Protein AF-A0A0M3J447-F1 (afdb_monomer)

Secondary structure (DSSP, 8-state):
--GGG-SSTTHHHHHHHHHHHHHHHHHHHHHHH-SEEEHHHHHHHTT-S-HHHHHHHHHHHTPEEETTEEE----S----GGGGG--HHHHHHHHHHHHHHHHH--

Structure (mmCIF, N/CA/C/O backbone):
data_AF-A0A0M3J447-F1
#
_entry.id   AF-A0A0M3J447-F1
#
loop_
_atom_site.group_PDB
_atom_site.id
_atom_site.type_symbol
_atom_site.label_atom_id
_atom_site.label_alt_id
_atom_site.label_comp_id
_atom_site.label_asym_id
_atom_site.label_entity_id
_atom_site.label_seq_id
_atom_site.pdbx_PDB_ins_code
_atom_site.Cartn_x
_atom_site.Cartn_y
_atom_site.Cartn_z
_atom_site.occupancy
_atom_site.B_iso_or_equiv
_atom_site.auth_seq_id
_atom_site.auth_comp_id
_atom_site.auth_asym_id
_atom_site.auth_atom_id
_atom_site.pdbx_PDB_model_num
ATOM 1 N N . LEU A 1 1 ? -8.992 12.610 8.765 1.00 48.78 1 LEU A N 1
ATOM 2 C CA . LEU A 1 1 ? -10.303 12.930 8.160 1.00 48.78 1 LEU A CA 1
ATOM 3 C C . LEU A 1 1 ? -11.326 12.015 8.811 1.00 48.78 1 LEU A C 1
ATOM 5 O O . LEU A 1 1 ? -11.479 10.877 8.397 1.00 48.78 1 LEU A O 1
ATOM 9 N N . THR A 1 2 ? -11.911 12.454 9.915 1.00 53.09 2 THR A N 1
ATOM 10 C CA . THR A 1 2 ? -12.957 11.709 10.623 1.00 53.09 2 THR A CA 1
ATOM 11 C C . THR A 1 2 ? -14.288 12.381 10.314 1.00 53.09 2 THR A C 1
ATOM 13 O O . THR A 1 2 ? -14.322 13.580 10.044 1.00 53.09 2 THR A O 1
ATOM 16 N N . GLU A 1 3 ? -15.389 11.632 10.322 1.00 55.66 3 GLU A N 1
ATOM 17 C CA . GLU A 1 3 ? -16.722 12.154 9.969 1.00 55.66 3 GLU A CA 1
ATOM 18 C C . GLU A 1 3 ? -17.140 13.381 10.812 1.00 55.66 3 GLU A C 1
ATOM 20 O O . GLU A 1 3 ? -17.979 14.165 10.383 1.00 55.66 3 GLU A O 1
ATOM 25 N N . GLY A 1 4 ? -16.488 13.611 11.959 1.00 60.28 4 GLY A N 1
ATOM 26 C CA . GLY A 1 4 ? -16.684 14.783 12.816 1.00 60.28 4 GLY A CA 1
ATOM 27 C C . GLY A 1 4 ? -16.067 16.101 12.323 1.00 60.28 4 GLY A C 1
ATOM 28 O O . GLY A 1 4 ? -16.380 17.140 12.891 1.00 60.28 4 GLY A O 1
ATOM 29 N N . THR A 1 5 ? -15.215 16.108 11.289 1.00 64.69 5 THR A N 1
ATOM 30 C CA . THR A 1 5 ? -14.633 17.354 10.735 1.00 64.69 5 THR A CA 1
ATOM 31 C C . THR A 1 5 ? -15.393 17.887 9.521 1.00 64.69 5 THR A C 1
ATOM 33 O O . THR A 1 5 ? -14.926 18.812 8.859 1.00 64.69 5 THR A O 1
ATOM 36 N N . ILE A 1 6 ? -16.521 17.268 9.168 1.00 68.88 6 ILE A N 1
ATOM 37 C CA . ILE A 1 6 ? -17.260 17.582 7.949 1.00 68.88 6 ILE A CA 1
ATOM 38 C C . ILE A 1 6 ? -18.320 18.651 8.273 1.00 68.88 6 ILE A C 1
ATOM 40 O O . ILE A 1 6 ? -19.211 18.384 9.077 1.00 68.88 6 ILE A O 1
ATOM 44 N N . PRO A 1 7 ? -18.285 19.840 7.636 1.00 73.25 7 PRO A N 1
ATOM 45 C CA . PRO A 1 7 ? -19.214 20.934 7.942 1.00 73.25 7 PRO A CA 1
ATOM 46 C C . PRO A 1 7 ? -20.682 20.647 7.597 1.00 73.25 7 PRO A C 1
ATOM 48 O O . PRO A 1 7 ? -21.572 21.347 8.067 1.00 73.25 7 PRO A O 1
ATOM 51 N N . SER A 1 8 ? -20.949 19.661 6.734 1.00 76.31 8 SER A N 1
ATOM 52 C CA . SER A 1 8 ? -22.297 19.338 6.269 1.00 76.31 8 SER A CA 1
ATOM 53 C C . SER A 1 8 ? -22.477 17.829 6.060 1.00 76.31 8 SER A C 1
ATOM 55 O O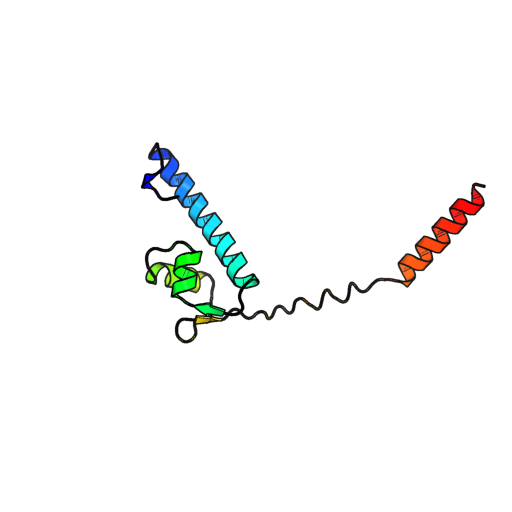 . SER A 1 8 ? -21.629 17.193 5.425 1.00 76.31 8 SER A O 1
ATOM 57 N N . PRO A 1 9 ? -23.595 17.245 6.532 1.00 78.88 9 PRO A N 1
ATOM 58 C CA . PRO A 1 9 ? -23.849 15.804 6.474 1.00 78.88 9 PRO A CA 1
ATOM 59 C C . PRO A 1 9 ? -23.982 15.275 5.040 1.00 78.88 9 PRO A C 1
ATOM 61 O O . PRO A 1 9 ? -23.748 14.094 4.796 1.00 78.88 9 PRO A O 1
ATOM 64 N N . TYR A 1 10 ? -24.284 16.141 4.067 1.00 82.62 10 TYR A N 1
ATOM 65 C CA . TYR A 1 10 ? -24.364 15.761 2.654 1.00 82.62 10 TYR A CA 1
ATOM 66 C C . TYR A 1 10 ? -23.016 15.297 2.086 1.00 82.62 10 TYR A C 1
ATOM 68 O O . TYR A 1 10 ? -22.977 14.453 1.192 1.00 82.62 10 TYR A O 1
ATOM 76 N N . TYR A 1 11 ? -21.900 15.784 2.634 1.00 83.44 11 TYR A N 1
ATOM 77 C CA . TYR A 1 11 ? -20.570 15.350 2.205 1.00 83.44 11 TYR A CA 1
ATOM 78 C C . TYR A 1 11 ? -20.164 13.992 2.783 1.00 83.44 11 TYR A C 1
ATOM 80 O O . TYR A 1 11 ? -19.237 13.375 2.262 1.00 83.44 11 TYR A O 1
ATOM 88 N N . ALA A 1 12 ? -20.858 13.482 3.808 1.00 82.94 12 ALA A N 1
ATOM 89 C CA . ALA A 1 12 ? -20.503 12.216 4.447 1.00 82.94 12 ALA A CA 1
ATOM 90 C C . ALA A 1 12 ? -20.512 11.042 3.453 1.00 82.94 12 ALA A C 1
ATOM 92 O O . ALA A 1 12 ? -19.619 10.200 3.486 1.00 82.94 12 ALA A O 1
ATOM 93 N N . VAL A 1 13 ? -21.463 11.018 2.511 1.00 85.00 13 VAL A N 1
ATOM 94 C CA . VAL A 1 13 ? -21.542 9.976 1.471 1.00 85.00 13 VAL A CA 1
ATOM 95 C C . VAL A 1 13 ? -20.298 9.992 0.580 1.00 85.00 13 VAL A C 1
ATOM 97 O O . VAL A 1 13 ? -19.680 8.952 0.355 1.00 85.00 13 VAL A O 1
ATOM 100 N N . PHE A 1 14 ? -19.883 11.174 0.123 1.00 86.19 14 PHE A N 1
ATOM 101 C CA . PHE A 1 14 ? -18.702 11.328 -0.726 1.00 86.19 14 PHE A CA 1
ATOM 102 C C . PHE A 1 14 ? -17.410 11.003 0.021 1.00 86.19 14 PHE A C 1
ATOM 104 O O . PHE A 1 14 ? -16.543 10.325 -0.526 1.00 86.19 14 PHE A O 1
ATOM 111 N N . ILE A 1 15 ? -17.293 11.429 1.282 1.00 87.56 15 ILE A N 1
ATOM 112 C CA . ILE A 1 15 ? -16.122 11.125 2.109 1.00 87.56 15 ILE A CA 1
ATOM 113 C C . ILE A 1 15 ? -16.013 9.623 2.377 1.00 87.56 15 ILE A C 1
ATOM 115 O O . ILE A 1 15 ? -14.905 9.098 2.338 1.00 87.56 15 ILE A O 1
ATOM 119 N N . ARG A 1 16 ? -17.129 8.910 2.575 1.00 84.44 16 ARG A N 1
ATOM 120 C CA . ARG A 1 16 ? -17.121 7.445 2.718 1.00 84.44 16 ARG A CA 1
ATOM 121 C C . ARG A 1 16 ? -16.597 6.750 1.458 1.00 84.44 16 ARG A C 1
ATOM 123 O O . ARG A 1 16 ? -15.695 5.926 1.561 1.00 84.44 16 ARG A O 1
ATOM 130 N N . ILE A 1 17 ? -17.082 7.141 0.277 1.00 89.25 17 ILE A N 1
ATOM 131 C CA . ILE A 1 17 ? -16.613 6.588 -1.010 1.00 89.25 17 ILE A CA 1
ATOM 132 C C . ILE A 1 17 ? -15.124 6.898 -1.238 1.00 89.25 17 ILE A C 1
ATOM 134 O O . ILE A 1 17 ? -14.347 6.031 -1.649 1.00 89.25 17 ILE A O 1
ATOM 138 N N . LEU A 1 18 ? -14.710 8.133 -0.943 1.00 89.38 18 LEU A N 1
ATOM 139 C CA . LEU A 1 18 ? -13.316 8.551 -1.054 1.00 89.38 18 LEU A CA 1
ATOM 140 C C . LEU A 1 18 ? -12.423 7.750 -0.103 1.00 89.38 18 LEU A C 1
ATOM 142 O O . LEU A 1 18 ? -11.370 7.271 -0.513 1.00 89.38 18 LEU A O 1
ATOM 146 N N . MET A 1 19 ? -12.852 7.568 1.146 1.00 88.19 19 MET A N 1
ATOM 147 C CA . MET A 1 19 ? -12.128 6.784 2.144 1.00 88.19 19 MET A CA 1
ATOM 148 C C . MET A 1 19 ? -11.947 5.334 1.723 1.00 88.19 19 MET A C 1
ATOM 150 O O . MET A 1 19 ? -10.854 4.796 1.882 1.00 88.19 19 MET A O 1
ATOM 154 N N . ASP A 1 20 ? -12.977 4.713 1.154 1.00 87.06 20 ASP A N 1
ATOM 155 C CA . ASP A 1 20 ? -12.870 3.344 0.653 1.00 87.06 20 ASP A CA 1
ATOM 156 C C . ASP A 1 20 ? -11.856 3.243 -0.491 1.00 87.06 20 ASP A C 1
ATOM 158 O O . ASP A 1 20 ? -11.034 2.326 -0.506 1.00 87.06 20 ASP A O 1
ATOM 162 N N . THR A 1 21 ? -11.837 4.230 -1.390 1.00 90.31 21 THR A N 1
ATOM 163 C CA . THR A 1 21 ? -10.871 4.291 -2.498 1.00 90.31 21 THR A CA 1
ATOM 164 C C . THR A 1 21 ? -9.443 4.505 -1.991 1.00 90.31 21 THR A C 1
ATOM 166 O O . THR A 1 21 ? -8.536 3.760 -2.355 1.00 90.31 21 THR A O 1
ATOM 169 N N . VAL A 1 22 ? -9.234 5.474 -1.095 1.00 90.50 22 VAL A N 1
ATOM 170 C CA . VAL A 1 22 ? -7.919 5.759 -0.494 1.00 90.50 22 VAL A CA 1
ATOM 171 C C . VAL A 1 22 ? -7.402 4.547 0.275 1.00 90.50 22 VAL A C 1
ATOM 173 O O . VAL A 1 22 ? -6.236 4.182 0.144 1.00 90.50 22 VAL A O 1
ATOM 176 N N . ARG A 1 23 ? -8.267 3.869 1.032 1.00 89.81 23 ARG A N 1
ATOM 177 C CA . ARG A 1 23 ? -7.901 2.652 1.759 1.00 89.81 23 ARG A CA 1
ATOM 178 C C . ARG A 1 23 ? -7.496 1.524 0.809 1.00 89.81 23 ARG A C 1
ATOM 180 O O . ARG A 1 23 ? -6.560 0.782 1.100 1.00 89.81 23 ARG A O 1
ATOM 187 N N . ASN A 1 24 ? -8.164 1.421 -0.339 1.00 89.31 24 ASN A N 1
ATOM 188 C CA . ASN A 1 24 ? -7.811 0.475 -1.388 1.00 89.31 24 ASN A CA 1
ATOM 189 C C . ASN A 1 24 ? -6.410 0.768 -1.964 1.00 89.31 24 ASN A C 1
ATOM 191 O O . ASN A 1 24 ? -5.597 -0.147 -2.089 1.00 89.31 24 ASN A O 1
ATOM 195 N N . GLU A 1 25 ? -6.090 2.030 -2.240 1.00 90.19 25 GLU A N 1
ATOM 196 C CA . GLU A 1 25 ? -4.764 2.429 -2.735 1.00 90.19 25 GLU A CA 1
ATOM 197 C C . GLU A 1 25 ? -3.653 2.205 -1.699 1.00 90.19 25 GLU A C 1
ATOM 199 O O . GLU A 1 25 ? -2.605 1.641 -2.021 1.00 90.19 25 GLU A O 1
ATOM 204 N N . ILE A 1 26 ? -3.894 2.555 -0.430 1.00 89.81 26 ILE A N 1
ATOM 205 C CA . ILE A 1 26 ? -2.946 2.294 0.665 1.00 89.81 26 ILE A CA 1
ATOM 206 C C . ILE A 1 26 ? -2.664 0.794 0.775 1.00 89.81 26 ILE A C 1
ATOM 208 O O . ILE A 1 26 ? -1.508 0.394 0.891 1.00 89.81 26 ILE A O 1
ATOM 212 N N . ALA A 1 27 ? -3.692 -0.050 0.683 1.00 87.75 27 ALA A N 1
ATOM 213 C CA . ALA A 1 27 ? -3.519 -1.495 0.733 1.00 87.75 27 ALA A CA 1
ATOM 214 C C . ALA A 1 27 ? -2.679 -2.034 -0.442 1.00 87.75 27 ALA A C 1
ATOM 216 O O . ALA A 1 27 ? -1.801 -2.863 -0.219 1.00 87.75 27 ALA A O 1
ATOM 217 N N . VAL A 1 28 ? -2.870 -1.526 -1.670 1.00 88.06 28 VAL A N 1
ATOM 218 C CA . VAL A 1 28 ? -2.010 -1.881 -2.824 1.00 88.06 28 VAL A CA 1
ATOM 219 C C . VAL A 1 28 ? -0.563 -1.441 -2.587 1.00 88.06 28 VAL A C 1
ATOM 221 O O . VAL A 1 28 ? 0.374 -2.153 -2.944 1.00 88.06 28 VAL A O 1
ATOM 224 N N . CYS A 1 29 ? -0.361 -0.273 -1.977 1.00 87.69 29 CYS A N 1
ATOM 225 C CA . CYS A 1 29 ? 0.971 0.203 -1.623 1.00 87.69 29 CYS A CA 1
ATOM 226 C C . CYS A 1 29 ? 1.634 -0.708 -0.579 1.00 87.69 29 CYS A C 1
ATOM 228 O O . CYS A 1 29 ? 2.798 -1.071 -0.738 1.00 87.69 29 CYS A O 1
ATOM 230 N N . ILE A 1 30 ? 0.886 -1.141 0.442 1.00 87.75 30 ILE A N 1
ATOM 231 C CA . ILE A 1 30 ? 1.382 -2.032 1.498 1.00 87.75 30 ILE A CA 1
ATOM 232 C C . ILE A 1 30 ? 1.861 -3.367 0.921 1.00 87.75 30 ILE A C 1
ATOM 234 O O . ILE A 1 30 ? 2.965 -3.801 1.246 1.00 87.75 30 ILE A O 1
ATOM 238 N N . GLU A 1 31 ? 1.076 -3.968 0.024 1.00 84.81 31 GLU A N 1
ATOM 239 C CA . GLU A 1 31 ? 1.425 -5.222 -0.661 1.00 84.81 31 GLU A CA 1
ATOM 240 C C . GLU A 1 31 ? 2.747 -5.124 -1.438 1.00 84.81 31 GLU A C 1
ATOM 242 O O . GLU A 1 31 ? 3.476 -6.105 -1.553 1.00 84.81 31 GLU A O 1
ATOM 247 N N . ARG A 1 32 ? 3.064 -3.942 -1.985 1.00 83.81 32 ARG A N 1
ATOM 248 C CA . ARG A 1 32 ? 4.285 -3.711 -2.775 1.00 83.81 32 ARG A CA 1
ATOM 249 C C . ARG A 1 32 ? 5.482 -3.295 -1.928 1.00 83.81 32 ARG A C 1
ATOM 251 O O . ARG A 1 32 ? 6.614 -3.618 -2.278 1.00 83.81 32 ARG A O 1
ATOM 258 N N . ALA A 1 33 ? 5.250 -2.526 -0.868 1.00 84.44 33 ALA A N 1
ATOM 259 C CA . ALA A 1 33 ? 6.311 -1.914 -0.076 1.00 84.44 33 ALA A CA 1
ATOM 260 C C . ALA A 1 33 ? 6.849 -2.845 1.018 1.00 84.44 33 ALA A C 1
ATOM 262 O O . ALA A 1 33 ? 8.031 -2.771 1.361 1.00 84.44 33 ALA A O 1
ATOM 263 N N . PHE A 1 34 ? 6.007 -3.720 1.573 1.00 83.69 34 PHE A N 1
ATOM 264 C CA . PHE A 1 34 ? 6.367 -4.538 2.725 1.00 83.69 34 PHE A CA 1
ATOM 265 C C . PHE A 1 34 ? 6.424 -6.024 2.380 1.00 83.69 34 PHE A C 1
ATOM 267 O O . PHE A 1 34 ? 5.551 -6.547 1.709 1.00 83.69 34 PHE A O 1
ATOM 274 N N . LYS A 1 35 ? 7.426 -6.730 2.921 1.00 82.12 35 LYS A N 1
ATOM 275 C CA . LYS A 1 35 ? 7.488 -8.209 2.913 1.00 82.12 35 LYS A CA 1
ATOM 276 C C . LYS A 1 35 ? 6.571 -8.824 3.963 1.00 82.12 35 LYS A C 1
ATOM 278 O O . LYS A 1 35 ? 6.035 -9.914 3.802 1.00 82.12 35 LYS A O 1
ATOM 283 N N . ARG A 1 36 ? 6.461 -8.136 5.097 1.00 84.44 36 ARG A N 1
ATOM 284 C CA . ARG A 1 36 ? 5.706 -8.576 6.263 1.00 84.44 36 ARG A CA 1
ATOM 285 C C . ARG A 1 36 ? 5.160 -7.369 7.004 1.00 84.44 36 ARG A C 1
ATOM 287 O O . ARG A 1 36 ? 5.889 -6.392 7.168 1.00 84.44 36 ARG A O 1
ATOM 294 N N . VAL A 1 37 ? 3.918 -7.447 7.464 1.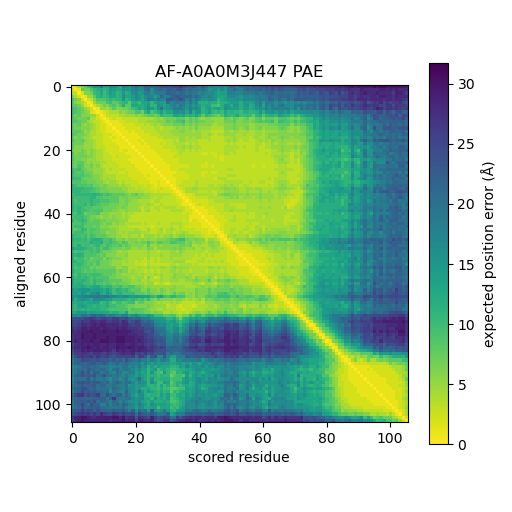00 87.38 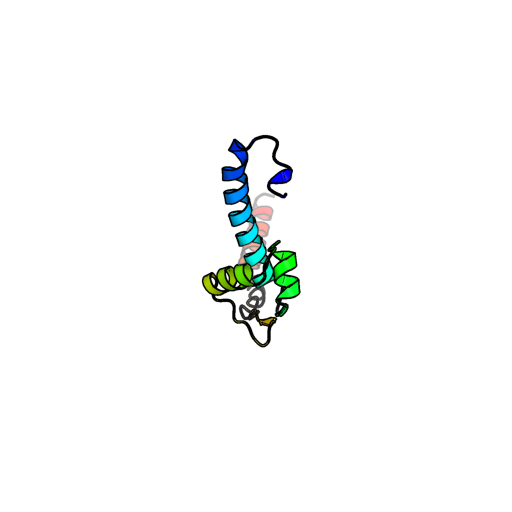37 VAL A N 1
ATOM 295 C CA . VAL A 1 37 ? 3.274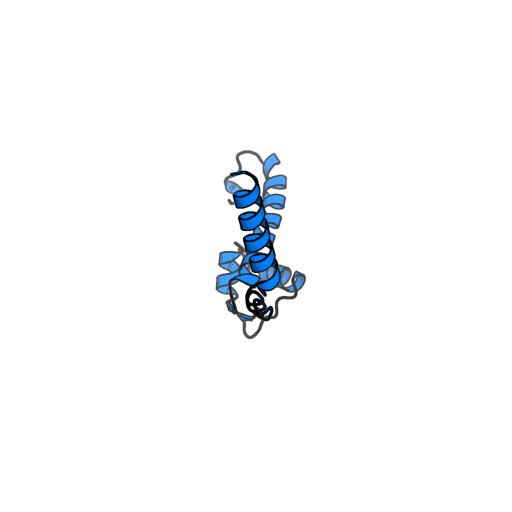 -6.389 8.258 1.00 87.38 37 VAL A CA 1
ATOM 296 C C . VAL A 1 37 ? 2.492 -7.030 9.395 1.00 87.38 37 VAL A C 1
ATOM 298 O O . VAL A 1 37 ? 1.753 -7.983 9.173 1.00 87.38 37 VAL A O 1
ATOM 301 N N . SER A 1 38 ? 2.658 -6.534 10.622 1.00 88.00 38 SER A N 1
ATOM 302 C CA . SER A 1 38 ? 1.888 -7.030 11.766 1.00 88.00 38 SER A CA 1
ATOM 303 C C . SER A 1 38 ? 0.430 -6.559 11.697 1.00 88.00 38 SER A C 1
ATOM 305 O O . SER A 1 38 ? 0.140 -5.507 11.125 1.00 88.00 38 SER A O 1
ATOM 307 N N . LEU A 1 39 ? -0.502 -7.295 12.311 1.00 85.62 39 LEU A N 1
ATOM 308 C CA . LEU A 1 39 ? -1.913 -6.889 12.379 1.00 85.62 39 LEU A CA 1
ATOM 309 C C . LEU A 1 39 ? -2.079 -5.478 12.973 1.00 85.62 39 LEU A C 1
ATOM 311 O O . LEU A 1 39 ? -2.860 -4.670 12.465 1.00 85.62 39 LEU A O 1
ATOM 315 N N . LYS A 1 40 ? -1.303 -5.160 14.016 1.00 85.94 40 LYS A N 1
ATOM 316 C CA . LYS A 1 40 ? -1.347 -3.862 14.698 1.00 85.94 40 LYS A CA 1
ATOM 317 C C . LYS A 1 40 ? -0.895 -2.729 13.777 1.00 85.94 40 LYS A C 1
ATOM 319 O O . LYS A 1 40 ? -1.578 -1.710 13.686 1.00 85.94 40 LYS A O 1
ATOM 324 N N . ASP A 1 41 ? 0.205 -2.929 13.053 1.00 86.06 41 ASP A N 1
ATOM 325 C CA . ASP A 1 41 ? 0.725 -1.927 12.119 1.00 86.06 41 ASP A CA 1
ATOM 326 C C . ASP A 1 41 ? -0.217 -1.745 10.926 1.00 86.06 41 ASP A C 1
ATOM 328 O O . ASP A 1 41 ? -0.519 -0.618 10.546 1.00 86.06 41 ASP A O 1
ATOM 332 N N . ALA A 1 42 ? -0.764 -2.839 10.384 1.00 86.06 42 ALA A N 1
ATOM 333 C CA . ALA A 1 42 ? -1.751 -2.785 9.307 1.00 86.06 42 ALA A CA 1
ATOM 334 C C . ALA A 1 42 ? -3.022 -2.026 9.724 1.00 86.06 42 ALA A C 1
ATOM 336 O O . ALA A 1 42 ? -3.563 -1.252 8.935 1.00 86.06 42 ALA A O 1
ATOM 337 N N . THR A 1 43 ? -3.470 -2.198 10.972 1.00 86.06 43 THR A N 1
ATOM 338 C CA . THR A 1 43 ? -4.637 -1.490 11.524 1.00 86.06 43 THR A CA 1
ATOM 339 C C . THR A 1 43 ? -4.399 0.019 11.562 1.00 86.06 43 THR A C 1
ATOM 341 O O . THR A 1 43 ? -5.258 0.789 11.132 1.00 86.06 43 THR A O 1
ATOM 344 N N . GLN A 1 44 ? -3.213 0.444 12.011 1.00 85.69 44 GLN A N 1
ATOM 345 C CA . GLN A 1 44 ? -2.835 1.860 12.046 1.00 85.69 44 GLN A CA 1
ATOM 346 C C . GLN A 1 44 ? -2.649 2.446 10.638 1.00 85.69 44 GLN A C 1
ATOM 348 O O . GLN A 1 44 ? -3.147 3.534 10.359 1.00 85.69 44 GLN A O 1
ATOM 353 N N . LEU A 1 45 ? -1.990 1.716 9.732 1.00 86.31 45 LEU A N 1
ATOM 354 C CA . LEU A 1 45 ? -1.725 2.167 8.361 1.00 86.31 45 LEU A CA 1
ATOM 355 C C . LEU A 1 45 ? -2.998 2.326 7.518 1.00 86.31 45 LEU A C 1
ATOM 357 O O . LEU A 1 45 ? -3.071 3.231 6.694 1.00 86.31 45 LEU A O 1
ATOM 361 N N . LEU A 1 46 ? -4.001 1.466 7.716 1.00 85.50 46 LEU A N 1
ATOM 362 C CA . LEU A 1 46 ? -5.279 1.512 6.990 1.00 85.50 46 LEU A CA 1
ATOM 363 C C . LEU A 1 46 ? -6.363 2.328 7.716 1.00 85.50 46 LEU A C 1
ATOM 365 O O . LEU A 1 46 ? -7.499 2.406 7.236 1.00 85.50 46 LEU A O 1
ATOM 369 N N . LEU A 1 47 ? -6.006 2.943 8.851 1.00 84.19 47 LEU A N 1
ATOM 370 C CA . LEU A 1 47 ? -6.880 3.754 9.700 1.00 84.19 47 LEU A CA 1
ATOM 371 C C . LEU A 1 47 ? -8.167 3.008 10.096 1.00 84.19 47 LEU A C 1
ATOM 373 O O . LEU A 1 47 ? -9.265 3.569 10.062 1.00 84.19 47 LEU A O 1
ATOM 377 N N . PHE A 1 48 ? -8.045 1.728 10.451 1.00 84.56 48 PHE A N 1
ATOM 378 C CA . PHE A 1 48 ? -9.156 0.974 11.024 1.00 84.56 48 PHE A CA 1
ATOM 379 C C . PHE A 1 48 ? -9.210 1.173 12.540 1.00 84.56 48 PHE A C 1
ATOM 381 O O . PHE A 1 48 ? -8.187 1.158 13.220 1.00 84.56 48 PHE A O 1
ATOM 388 N N . ASN A 1 49 ? -10.421 1.308 13.081 1.00 81.00 49 ASN A N 1
ATOM 389 C CA . ASN A 1 49 ? -10.639 1.386 14.529 1.00 81.00 49 ASN A CA 1
ATOM 390 C C . ASN A 1 49 ? -10.709 -0.001 15.185 1.00 81.00 49 ASN A C 1
ATOM 392 O O . ASN A 1 49 ? -10.530 -0.120 16.393 1.00 81.00 49 ASN A O 1
ATOM 396 N N . ASN A 1 50 ? -11.008 -1.040 14.401 1.00 84.88 50 ASN A N 1
ATOM 397 C CA . ASN A 1 50 ? -11.232 -2.392 14.889 1.00 84.88 50 ASN A CA 1
ATOM 398 C C . ASN A 1 50 ? -10.480 -3.411 14.026 1.00 84.88 50 ASN A C 1
ATOM 400 O O . ASN A 1 50 ? -10.554 -3.385 12.797 1.00 84.88 50 ASN A O 1
ATOM 404 N N . GLU A 1 51 ? -9.806 -4.351 14.682 1.00 82.62 51 GLU A N 1
ATOM 405 C CA . GLU A 1 51 ? -9.070 -5.436 14.029 1.00 82.62 51 GLU A CA 1
ATOM 406 C C . GLU A 1 51 ? -10.002 -6.379 13.250 1.00 82.62 51 GLU A C 1
ATOM 408 O O . GLU A 1 51 ? -9.615 -6.936 12.224 1.00 82.62 51 GLU A O 1
ATOM 413 N N . LYS A 1 52 ? -11.265 -6.520 13.679 1.00 84.38 52 LYS A N 1
ATOM 414 C CA . LYS A 1 52 ? -12.261 -7.356 12.985 1.00 84.38 52 LYS A CA 1
ATOM 415 C C . LYS A 1 52 ? -12.568 -6.856 11.571 1.00 84.38 52 LYS A C 1
ATOM 417 O O . LYS A 1 52 ? -12.682 -7.662 10.648 1.00 84.38 52 LYS A O 1
ATOM 422 N N . ASP A 1 53 ? -12.653 -5.539 11.399 1.00 84.75 53 ASP A N 1
ATOM 423 C CA . ASP A 1 53 ? -12.943 -4.923 10.100 1.00 84.75 53 ASP A CA 1
ATOM 424 C C . ASP A 1 53 ? -11.749 -5.070 9.152 1.00 84.75 53 ASP A C 1
ATOM 426 O O . ASP A 1 53 ? -11.917 -5.335 7.959 1.00 84.75 53 ASP A O 1
ATOM 430 N N . LEU A 1 54 ? -10.532 -5.004 9.703 1.00 85.31 54 LEU A N 1
ATOM 431 C CA . LEU A 1 54 ? -9.308 -5.295 8.966 1.00 85.31 54 LEU A CA 1
ATOM 432 C C . LEU A 1 54 ? -9.272 -6.756 8.492 1.00 85.31 54 LEU A C 1
ATOM 434 O 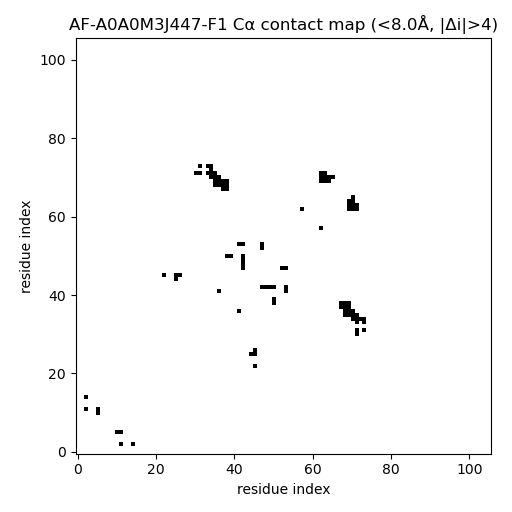O . LEU A 1 54 ? -8.919 -7.016 7.344 1.00 85.31 54 LEU A O 1
ATOM 438 N N . ILE A 1 55 ? -9.670 -7.722 9.325 1.00 84.19 55 ILE A N 1
ATOM 439 C CA . ILE A 1 55 ? -9.724 -9.140 8.927 1.00 84.19 55 ILE A CA 1
ATOM 440 C C . ILE A 1 55 ? -10.719 -9.349 7.774 1.00 84.19 55 ILE A C 1
ATOM 442 O O . ILE A 1 55 ? -10.403 -10.032 6.800 1.00 84.19 55 ILE A O 1
ATOM 446 N N . ALA A 1 56 ? -11.895 -8.714 7.823 1.00 86.69 56 ALA A N 1
ATOM 447 C CA . ALA A 1 56 ? -12.868 -8.785 6.730 1.00 86.69 56 ALA A CA 1
ATOM 448 C C . ALA A 1 56 ? -12.332 -8.159 5.427 1.00 86.69 56 ALA A C 1
ATOM 450 O O . ALA A 1 56 ? -12.529 -8.704 4.337 1.00 86.69 56 ALA A O 1
ATOM 451 N N . PHE A 1 57 ? -11.619 -7.035 5.537 1.00 86.25 57 PHE A N 1
ATOM 452 C CA . PHE A 1 57 ? -11.007 -6.346 4.401 1.00 86.25 57 PHE A CA 1
ATOM 453 C C . PHE A 1 57 ? -9.871 -7.158 3.761 1.00 86.25 57 PHE A C 1
ATOM 455 O O . PHE A 1 57 ? -9.811 -7.308 2.540 1.00 86.25 57 PHE A O 1
ATOM 462 N N . THR A 1 58 ? -8.991 -7.723 4.584 1.00 84.94 58 THR A N 1
ATOM 463 C CA . THR A 1 58 ? -7.839 -8.519 4.134 1.00 84.94 58 THR A CA 1
ATOM 464 C C . THR A 1 58 ? -8.263 -9.870 3.558 1.00 84.94 58 THR A C 1
ATOM 466 O O . THR A 1 58 ? -7.696 -10.305 2.556 1.00 84.94 58 THR A O 1
ATOM 469 N N . SER A 1 59 ? -9.327 -10.478 4.097 1.00 85.06 59 SER A N 1
ATOM 470 C CA . SER A 1 59 ? -9.957 -11.683 3.541 1.00 85.06 59 SER A CA 1
ATOM 471 C C . SER A 1 59 ? -10.513 -11.446 2.132 1.00 85.06 59 SER A C 1
ATOM 473 O O . SER A 1 59 ? -10.230 -12.222 1.221 1.00 85.06 59 SER A O 1
ATOM 475 N N . LYS A 1 60 ? -11.197 -10.313 1.896 1.00 87.00 60 LYS A N 1
ATOM 476 C CA . LYS A 1 60 ? -11.647 -9.910 0.547 1.00 87.00 60 LYS A CA 1
ATOM 477 C C . LYS A 1 60 ? -10.503 -9.779 -0.463 1.00 87.00 60 LYS A C 1
ATOM 479 O O . LYS A 1 60 ? -10.723 -10.007 -1.648 1.00 87.00 60 LYS A O 1
ATOM 484 N N . ARG A 1 61 ? -9.308 -9.393 -0.008 1.00 83.00 61 ARG A N 1
ATOM 485 C CA . ARG A 1 61 ? -8.104 -9.260 -0.844 1.00 83.00 61 ARG A CA 1
ATOM 486 C C . ARG A 1 61 ? -7.276 -10.538 -0.967 1.00 83.00 61 ARG A C 1
ATOM 488 O O . ARG A 1 61 ? -6.377 -10.583 -1.800 1.00 83.00 61 ARG A O 1
ATOM 495 N N . GLY A 1 62 ? -7.550 -11.558 -0.157 1.00 82.06 62 GLY A N 1
ATOM 496 C CA . GLY A 1 62 ? -6.781 -12.802 -0.146 1.00 82.06 62 GLY A CA 1
ATOM 497 C C . GLY A 1 62 ? -5.402 -12.686 0.514 1.00 82.06 62 GLY A C 1
ATOM 498 O O . GLY A 1 62 ? -4.495 -13.437 0.158 1.00 82.06 62 GLY A O 1
ATOM 499 N N . TRP A 1 63 ? -5.211 -11.759 1.461 1.00 85.25 63 TRP A N 1
ATOM 500 C CA . TRP A 1 63 ? -3.953 -11.674 2.212 1.00 85.25 63 TRP A CA 1
ATOM 501 C C . TRP A 1 63 ? -3.775 -12.906 3.100 1.00 85.25 63 TRP A C 1
ATOM 503 O O . TRP A 1 63 ? -4.683 -13.289 3.842 1.00 85.25 63 TRP A O 1
ATOM 513 N N . LYS A 1 64 ? -2.586 -13.514 3.061 1.00 80.62 64 LYS A N 1
ATOM 514 C CA . LYS A 1 64 ? -2.247 -14.651 3.921 1.00 80.62 64 LYS A CA 1
ATOM 515 C C . LYS A 1 64 ? -1.773 -14.137 5.279 1.00 80.62 64 LYS A C 1
ATOM 517 O O . LYS A 1 64 ? -0.794 -13.397 5.364 1.00 80.62 64 LYS A O 1
ATOM 522 N N . MET A 1 65 ? -2.475 -14.533 6.337 1.00 80.88 65 MET A N 1
ATOM 523 C CA . MET A 1 65 ? -2.107 -14.222 7.715 1.00 80.88 65 MET A CA 1
ATOM 524 C C . MET A 1 65 ? -1.429 -15.434 8.355 1.00 80.88 65 MET A C 1
ATOM 526 O O . MET A 1 65 ? -2.024 -16.505 8.446 1.00 80.88 65 MET A O 1
ATOM 530 N N . GLU A 1 66 ? -0.209 -15.252 8.852 1.00 80.12 66 GLU A N 1
ATOM 531 C CA . GLU A 1 66 ? 0.526 -16.246 9.626 1.00 80.12 66 GLU A CA 1
ATOM 532 C C . GLU A 1 66 ? 0.883 -15.653 10.994 1.00 80.12 66 GLU A C 1
ATOM 534 O O . GLU A 1 66 ? 1.581 -14.647 11.085 1.00 80.12 66 GLU A O 1
ATOM 539 N N . LYS A 1 67 ? 0.374 -16.247 12.084 1.00 78.62 67 LYS A N 1
ATOM 540 C CA . LYS A 1 67 ? 0.662 -15.824 13.474 1.00 78.62 67 LYS A CA 1
ATOM 541 C C . LYS A 1 67 ? 0.542 -14.303 13.697 1.00 78.62 67 LYS A C 1
ATOM 543 O O . LYS A 1 67 ? 1.408 -13.691 14.317 1.00 78.62 67 LYS A O 1
ATOM 548 N N . ASN A 1 68 ? -0.547 -13.703 13.210 1.00 79.56 68 ASN A N 1
ATOM 549 C CA . ASN A 1 68 ? -0.837 -12.266 13.331 1.00 79.56 68 ASN A CA 1
ATOM 550 C C . ASN A 1 68 ? 0.063 -11.333 12.493 1.00 79.56 68 ASN A C 1
ATOM 552 O O . ASN A 1 68 ? 0.109 -10.121 12.724 1.00 79.56 68 ASN A O 1
ATOM 556 N N . ILE A 1 69 ? 0.778 -11.896 11.521 1.00 82.44 69 ILE A N 1
ATOM 557 C CA . ILE A 1 69 ? 1.619 -11.182 10.566 1.00 82.44 69 ILE A CA 1
ATOM 558 C C . ILE A 1 69 ? 1.104 -11.509 9.167 1.00 82.44 69 ILE A C 1
ATOM 560 O O . ILE A 1 69 ? 0.921 -12.670 8.809 1.00 82.44 69 ILE A O 1
ATOM 564 N N . PHE A 1 70 ? 0.856 -10.483 8.367 1.00 82.69 70 PHE A N 1
ATOM 565 C CA . PHE A 1 70 ? 0.599 -10.639 6.945 1.00 82.69 70 PHE A CA 1
ATOM 566 C C . PHE A 1 70 ? 1.929 -10.834 6.236 1.00 82.69 70 PHE A C 1
ATOM 568 O O . PHE A 1 70 ? 2.807 -9.974 6.347 1.00 82.69 70 PHE A O 1
ATOM 575 N N . LEU A 1 71 ? 2.080 -11.958 5.537 1.00 79.88 71 LEU A N 1
ATOM 576 C CA . LEU A 1 71 ? 3.184 -12.161 4.608 1.00 79.88 71 LEU A CA 1
ATOM 577 C C . LEU A 1 71 ? 2.723 -11.743 3.217 1.00 79.88 71 LEU A C 1
ATOM 579 O O . LEU A 1 71 ? 1.748 -12.276 2.684 1.00 79.88 71 LEU A O 1
ATOM 583 N N . PHE A 1 72 ? 3.457 -10.808 2.634 1.00 81.19 72 PHE A N 1
ATOM 584 C CA . PHE A 1 72 ? 3.346 -10.487 1.225 1.00 81.19 72 PHE A CA 1
ATOM 585 C C . PHE A 1 72 ? 4.531 -11.140 0.550 1.00 81.19 72 PHE A C 1
ATOM 587 O O . PHE A 1 72 ? 5.683 -10.779 0.814 1.00 81.19 72 PHE A O 1
ATOM 594 N N . ASP A 1 73 ? 4.253 -12.123 -0.301 1.00 66.44 73 ASP A N 1
ATOM 595 C CA . ASP A 1 73 ? 5.272 -12.601 -1.215 1.00 66.44 73 ASP A CA 1
ATOM 596 C C . ASP A 1 73 ? 5.664 -11.420 -2.096 1.00 66.44 73 ASP A C 1
ATOM 598 O O . ASP A 1 73 ? 4.953 -11.041 -3.030 1.00 66.44 73 ASP A O 1
ATOM 602 N N . ILE A 1 74 ? 6.846 -10.861 -1.833 1.00 58.22 74 ILE A N 1
ATOM 603 C CA . ILE A 1 74 ? 7.596 -10.104 -2.837 1.00 58.22 74 ILE A CA 1
ATOM 604 C C . ILE A 1 74 ? 8.154 -11.128 -3.843 1.00 58.22 74 ILE A C 1
ATOM 606 O O . ILE A 1 74 ? 9.349 -11.233 -4.086 1.00 58.22 74 ILE A O 1
ATOM 610 N N . GLU A 1 75 ? 7.254 -11.940 -4.392 1.00 49.69 75 GLU A N 1
ATOM 611 C CA . GLU A 1 75 ? 7.456 -12.847 -5.511 1.00 49.69 75 GLU A CA 1
ATOM 612 C C . GLU A 1 75 ? 6.534 -12.418 -6.656 1.00 49.69 75 GLU A C 1
ATOM 614 O O . GLU A 1 75 ? 5.976 -13.202 -7.412 1.00 49.69 75 GLU A O 1
ATOM 619 N N . LYS A 1 76 ? 6.444 -11.114 -6.886 1.00 48.59 76 LYS A N 1
ATOM 620 C CA . LYS A 1 76 ? 7.072 -10.733 -8.136 1.00 48.59 76 LYS A CA 1
ATOM 621 C C . LYS A 1 76 ? 8.499 -10.424 -7.737 1.00 48.59 76 LYS A C 1
ATOM 623 O O . LYS A 1 76 ? 8.696 -9.399 -7.076 1.00 48.59 76 LYS A O 1
ATOM 628 N N . PRO A 1 77 ? 9.503 -11.242 -8.123 1.00 44.12 77 PRO A N 1
ATOM 629 C CA . PRO A 1 77 ? 10.767 -10.602 -8.410 1.00 44.12 77 PRO A CA 1
ATOM 630 C C . PRO A 1 77 ? 10.369 -9.368 -9.213 1.00 44.12 77 PRO A C 1
ATOM 632 O O . PRO A 1 77 ? 9.559 -9.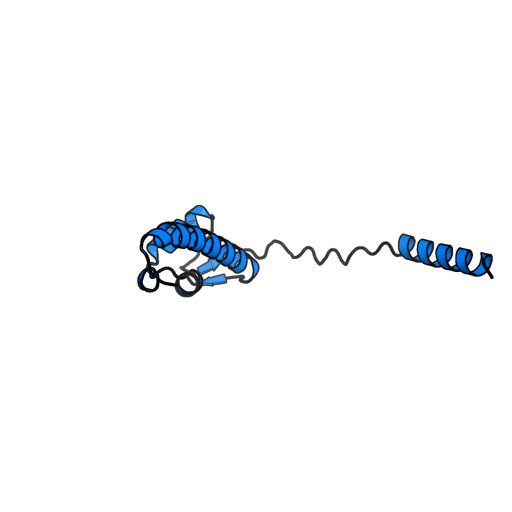445 -10.144 1.00 44.12 77 PRO A O 1
ATOM 635 N N . VAL A 1 78 ? 10.866 -8.204 -8.820 1.00 48.22 78 VAL A N 1
ATOM 636 C CA . VAL A 1 78 ? 11.213 -7.253 -9.859 1.00 48.22 78 VAL A CA 1
ATOM 637 C C . VAL A 1 78 ? 12.032 -8.122 -10.800 1.00 48.22 78 VAL A C 1
ATOM 639 O O . VAL A 1 78 ? 13.167 -8.453 -10.456 1.00 48.22 78 VAL A O 1
ATOM 642 N N . GLU A 1 79 ? 11.402 -8.660 -11.860 1.00 44.66 79 GLU A N 1
ATOM 643 C CA . GLU A 1 79 ? 12.104 -9.263 -12.982 1.00 44.66 79 GLU A CA 1
ATOM 644 C C . GLU A 1 79 ? 13.249 -8.298 -13.172 1.00 44.66 79 GLU A C 1
ATOM 646 O O . GLU A 1 79 ? 12.936 -7.117 -13.328 1.00 44.66 79 GLU A O 1
ATOM 651 N N . PRO A 1 80 ? 14.503 -8.709 -12.939 1.00 44.84 80 PRO A N 1
ATOM 652 C CA . PRO A 1 80 ? 15.582 -7.787 -12.622 1.00 44.84 80 PRO A CA 1
ATOM 653 C C . PRO A 1 80 ? 15.689 -6.767 -13.746 1.00 44.84 80 PRO A C 1
ATOM 655 O O . PRO A 1 80 ? 16.347 -7.091 -14.724 1.00 44.84 80 PRO A O 1
ATOM 658 N N . LEU A 1 81 ? 14.987 -5.623 -13.626 1.00 49.12 81 LEU A N 1
ATOM 659 C CA . LEU A 1 81 ? 14.476 -4.785 -14.727 1.00 49.12 81 LEU A CA 1
ATOM 660 C C . LEU A 1 81 ? 15.013 -5.250 -16.077 1.00 49.12 81 LEU A C 1
ATOM 662 O O . LEU A 1 81 ? 16.026 -4.682 -16.458 1.00 49.12 81 LEU A O 1
ATOM 666 N N . PRO A 1 82 ? 14.478 -6.315 -16.712 1.00 49.81 82 PRO A N 1
ATOM 667 C CA . PRO A 1 82 ? 15.228 -7.315 -17.498 1.00 49.81 82 PRO A CA 1
ATOM 668 C C . PRO A 1 82 ? 16.517 -6.761 -18.106 1.00 49.81 82 PRO A C 1
ATOM 670 O O . PRO A 1 82 ? 16.471 -6.380 -19.266 1.00 49.81 82 PRO A O 1
ATOM 673 N N . LYS A 1 83 ? 17.594 -6.609 -17.299 1.00 54.56 83 LYS A N 1
ATOM 674 C CA . LYS A 1 83 ? 18.699 -5.633 -17.501 1.00 54.56 83 LYS A CA 1
ATOM 675 C C . LYS A 1 83 ? 18.500 -4.762 -18.742 1.00 54.56 83 LYS A C 1
ATOM 677 O O . LYS A 1 83 ? 19.214 -5.013 -19.704 1.00 54.56 83 LYS A O 1
ATOM 682 N N . ALA A 1 84 ? 17.475 -3.892 -18.741 1.00 60.16 84 ALA A N 1
ATOM 683 C CA . ALA A 1 84 ? 16.789 -3.377 -19.935 1.00 60.16 84 ALA A CA 1
ATOM 684 C C . ALA A 1 84 ? 17.457 -3.872 -21.219 1.00 60.16 84 ALA A C 1
ATOM 686 O O . ALA A 1 84 ? 18.359 -3.161 -21.637 1.00 60.16 84 ALA A O 1
ATOM 687 N N . HIS A 1 85 ? 17.160 -5.101 -21.697 1.00 61.44 85 HIS A N 1
ATOM 688 C CA . HIS A 1 85 ? 17.938 -5.810 -22.730 1.00 61.44 85 HIS A CA 1
ATOM 689 C C . HIS A 1 85 ? 18.187 -4.857 -23.890 1.00 61.44 85 HIS A C 1
ATOM 691 O O . HIS A 1 85 ? 17.352 -4.678 -24.782 1.00 61.44 85 HIS A O 1
ATOM 697 N N . LEU A 1 86 ? 19.305 -4.149 -23.790 1.00 70.19 86 LEU A N 1
ATOM 698 C CA . LEU A 1 86 ? 19.480 -2.926 -24.531 1.00 70.19 86 LEU A CA 1
ATOM 699 C C . LEU A 1 86 ? 19.868 -3.441 -25.888 1.00 70.19 86 LEU A C 1
ATOM 701 O O . LEU A 1 86 ? 20.878 -4.133 -26.012 1.00 70.19 86 LEU A O 1
ATOM 705 N N . ASP A 1 87 ? 19.035 -3.182 -26.886 1.00 83.19 87 ASP A N 1
ATOM 706 C CA . ASP A 1 87 ? 19.360 -3.567 -28.246 1.00 83.19 87 ASP A CA 1
ATOM 707 C C . ASP A 1 87 ? 20.504 -2.665 -28.732 1.00 83.19 87 ASP A C 1
ATOM 709 O O . ASP A 1 87 ? 20.314 -1.657 -29.417 1.00 83.19 87 ASP A O 1
ATOM 713 N N . THR A 1 88 ? 21.717 -3.004 -28.293 1.00 89.06 88 THR A N 1
ATOM 714 C CA . THR A 1 88 ? 22.968 -2.310 -28.593 1.00 89.06 88 THR A CA 1
ATOM 715 C C . THR A 1 88 ? 23.198 -2.281 -30.093 1.00 89.06 88 THR A C 1
ATOM 717 O O . THR A 1 88 ? 23.696 -1.287 -30.617 1.00 89.06 88 THR A O 1
ATOM 720 N N . LYS A 1 89 ? 22.751 -3.323 -30.805 1.00 91.69 89 LYS A N 1
ATOM 721 C CA . LYS A 1 89 ? 22.791 -3.400 -32.263 1.00 91.69 89 LYS A CA 1
ATOM 722 C C . LYS A 1 89 ? 21.889 -2.345 -32.899 1.00 91.69 89 LYS A C 1
ATOM 724 O O . LYS A 1 89 ? 22.332 -1.662 -33.823 1.00 91.69 89 LYS A O 1
ATOM 729 N N . ARG A 1 90 ? 20.655 -2.174 -32.409 1.00 92.38 90 ARG A N 1
ATOM 730 C CA . ARG A 1 90 ? 19.754 -1.110 -32.885 1.00 92.38 90 ARG A CA 1
ATOM 731 C C . ARG A 1 90 ? 20.342 0.273 -32.632 1.00 92.38 90 ARG A C 1
ATOM 733 O O . AR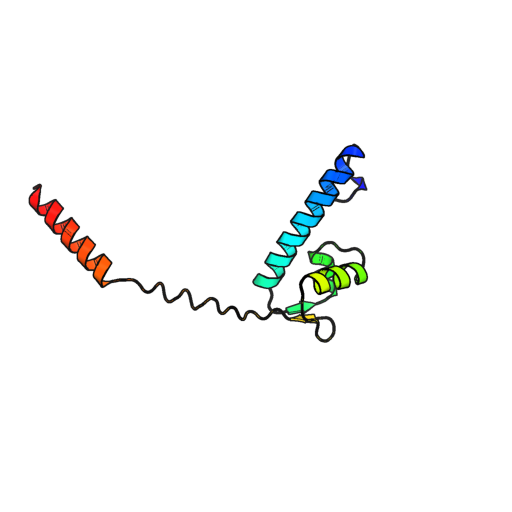G A 1 90 ? 20.370 1.077 -33.560 1.00 92.38 90 ARG A O 1
ATOM 740 N N . ILE A 1 91 ? 20.844 0.525 -31.420 1.00 93.88 91 ILE A N 1
ATOM 741 C CA . ILE A 1 91 ? 21.428 1.822 -31.046 1.00 93.88 91 ILE A CA 1
ATOM 742 C C . ILE A 1 91 ? 22.649 2.129 -31.915 1.00 93.88 91 ILE A C 1
ATOM 744 O O . ILE A 1 91 ? 22.698 3.186 -32.531 1.00 93.88 91 ILE A O 1
ATOM 748 N N . ALA A 1 92 ? 23.589 1.190 -32.053 1.00 95.44 92 ALA A N 1
ATOM 749 C CA . ALA A 1 92 ? 24.775 1.374 -32.886 1.00 95.44 92 ALA A CA 1
ATOM 750 C C . ALA A 1 92 ? 24.413 1.659 -34.353 1.00 95.44 92 ALA A C 1
ATOM 752 O O . ALA A 1 92 ? 24.969 2.572 -34.962 1.00 95.44 92 ALA A O 1
ATOM 753 N N . LYS A 1 93 ? 23.437 0.930 -34.914 1.00 96.00 93 LYS A N 1
ATOM 754 C CA . LYS A 1 93 ? 22.960 1.163 -36.286 1.00 96.00 93 LYS A CA 1
ATOM 755 C C . LYS A 1 93 ? 22.347 2.555 -36.447 1.00 96.00 93 LYS A C 1
ATOM 757 O O . LYS A 1 93 ? 22.608 3.210 -37.453 1.00 96.00 93 LYS A O 1
ATOM 762 N N . GLN A 1 94 ? 21.551 3.002 -35.475 1.00 95.56 94 GLN A N 1
ATOM 763 C CA . GLN A 1 94 ? 20.968 4.344 -35.470 1.00 95.56 94 GLN A CA 1
ATOM 764 C C . GLN A 1 94 ? 22.057 5.420 -35.382 1.00 95.56 94 GLN A C 1
ATOM 766 O O . GLN A 1 94 ? 22.044 6.341 -36.190 1.00 95.56 94 GLN A O 1
ATOM 771 N N . THR A 1 95 ? 23.044 5.265 -34.494 1.00 95.69 95 THR A N 1
ATOM 772 C CA . THR A 1 95 ? 24.168 6.205 -34.358 1.00 95.69 95 THR A CA 1
ATOM 773 C C . THR A 1 95 ? 24.971 6.335 -35.653 1.00 95.69 95 THR A C 1
ATOM 775 O O . THR A 1 95 ? 25.226 7.451 -36.098 1.00 95.69 95 THR A O 1
ATOM 778 N N . ILE A 1 96 ? 25.318 5.215 -36.302 1.00 95.81 96 ILE A N 1
ATOM 779 C CA . ILE A 1 96 ? 26.045 5.224 -37.584 1.00 95.81 96 ILE A CA 1
ATOM 780 C C . ILE A 1 96 ? 25.202 5.876 -38.686 1.00 95.81 96 ILE A C 1
ATOM 782 O O . ILE A 1 96 ? 25.716 6.668 -39.473 1.00 95.81 96 ILE A O 1
ATOM 786 N N . PHE A 1 97 ? 23.906 5.559 -38.752 1.00 95.81 97 PHE A N 1
ATOM 787 C CA . PHE A 1 97 ? 23.007 6.148 -39.742 1.00 95.81 97 PHE A CA 1
ATOM 788 C C . PHE A 1 97 ? 22.909 7.668 -39.578 1.00 95.81 97 PHE A C 1
ATOM 790 O O . PHE A 1 97 ? 23.059 8.389 -40.562 1.00 95.81 97 PHE A O 1
ATOM 797 N N . TYR A 1 98 ? 22.718 8.156 -38.349 1.00 95.00 98 TYR A N 1
ATOM 798 C CA . TYR A 1 98 ? 22.661 9.590 -38.070 1.00 95.00 98 TYR A CA 1
ATOM 799 C C . TYR A 1 98 ? 23.982 10.295 -38.392 1.00 95.00 98 TYR A C 1
ATOM 801 O O . TYR A 1 98 ? 23.949 11.335 -39.043 1.00 95.00 98 TYR A O 1
ATOM 809 N N . ALA A 1 99 ? 25.129 9.713 -38.024 1.00 94.94 99 ALA A N 1
ATOM 810 C CA . ALA A 1 99 ? 26.442 10.260 -38.376 1.00 94.94 99 ALA A CA 1
ATOM 811 C C . ALA A 1 99 ? 26.617 10.384 -39.900 1.00 94.94 99 ALA A C 1
ATOM 813 O O . ALA A 1 99 ? 26.969 11.452 -40.392 1.00 94.94 9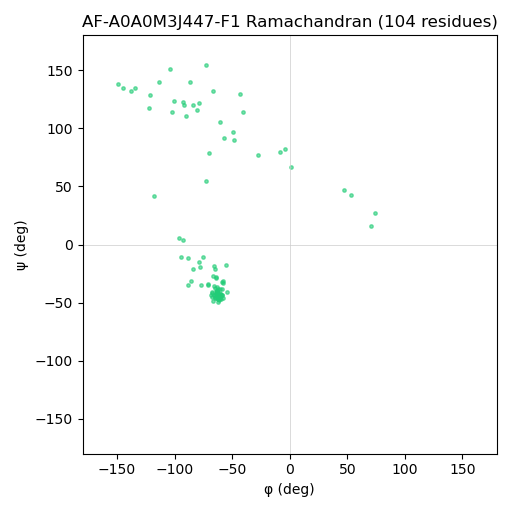9 ALA A O 1
ATOM 814 N N . LYS A 1 100 ? 26.260 9.335 -40.656 1.00 94.00 100 LYS A N 1
ATOM 815 C CA . LYS A 1 100 ? 26.303 9.357 -42.124 1.00 94.00 100 LYS A CA 1
ATOM 816 C C . LYS A 1 100 ? 25.409 10.443 -42.718 1.00 94.00 100 LYS A C 1
ATOM 818 O O . LYS A 1 100 ? 25.799 11.076 -43.689 1.00 94.00 100 LYS A O 1
ATOM 823 N N . GLN A 1 101 ? 24.189 10.614 -42.203 1.00 92.56 101 GLN A N 1
ATOM 824 C CA . GLN A 1 101 ? 23.296 11.651 -42.720 1.00 92.56 101 GLN A CA 1
ATOM 825 C C . GLN A 1 101 ? 23.874 13.042 -42.471 1.00 92.56 101 GLN A C 1
ATOM 827 O O . GLN A 1 101 ? 23.857 13.832 -43.401 1.00 92.56 101 GLN A O 1
ATOM 832 N N . LEU A 1 102 ? 24.434 13.309 -41.285 1.00 92.00 102 LEU A N 1
ATOM 833 C CA . LEU A 1 102 ? 25.059 14.595 -40.951 1.00 92.00 102 LEU A CA 1
ATOM 834 C C . LEU A 1 102 ? 26.278 14.917 -41.827 1.00 92.00 102 LEU A C 1
ATOM 836 O O . LEU A 1 102 ? 26.408 16.056 -42.258 1.00 92.00 102 LEU A O 1
ATOM 840 N N . GLU A 1 103 ? 27.128 13.934 -42.139 1.00 89.56 103 GLU A N 1
ATOM 841 C CA . GLU A 1 103 ? 28.250 14.122 -43.077 1.00 89.56 103 GLU A CA 1
ATOM 842 C C . GLU A 1 103 ? 27.793 14.382 -44.518 1.00 89.56 103 GLU A C 1
ATOM 844 O O . GLU A 1 103 ? 28.508 15.021 -45.273 1.00 89.56 103 GLU A O 1
ATOM 849 N N . MET A 1 104 ? 26.614 13.898 -44.921 1.00 84.19 104 MET A N 1
ATOM 850 C CA . MET A 1 104 ? 26.104 14.063 -46.289 1.00 84.19 104 MET A CA 1
ATOM 851 C C . MET A 1 104 ? 25.521 15.458 -46.563 1.00 84.19 104 MET A C 1
ATOM 853 O O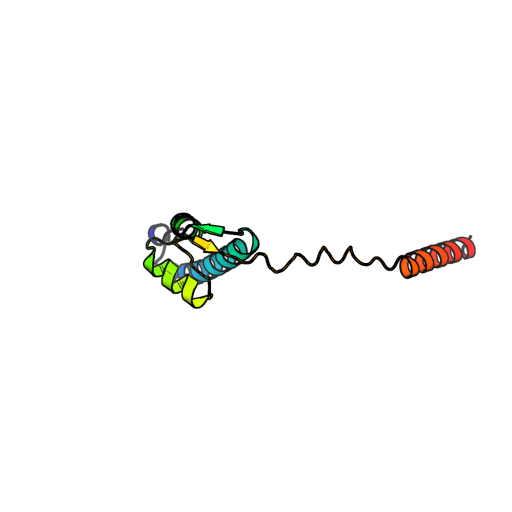 . MET A 1 104 ? 25.319 15.806 -47.724 1.00 84.19 104 MET A O 1
ATOM 857 N N . ILE A 1 105 ? 25.176 16.207 -45.509 1.00 74.44 105 ILE A N 1
ATOM 858 C CA . ILE A 1 105 ? 24.598 17.562 -45.593 1.00 74.44 105 ILE A CA 1
ATOM 859 C C . ILE A 1 105 ? 25.659 18.669 -45.481 1.00 74.44 105 ILE A C 1
ATOM 861 O O . ILE A 1 105 ? 25.315 19.830 -45.701 1.00 74.44 105 ILE A O 1
ATOM 865 N N . VAL A 1 106 ? 26.902 18.326 -45.118 1.00 54.03 106 VAL A N 1
ATOM 866 C CA . VAL A 1 106 ? 28.071 19.228 -45.070 1.00 54.03 106 VAL A CA 1
ATOM 867 C C . VAL A 1 106 ? 28.823 19.150 -46.391 1.00 54.03 106 VAL A C 1
ATOM 869 O O . VAL A 1 106 ? 29.158 20.230 -46.923 1.00 54.03 106 VAL A O 1
#

Nearest PDB structures (foldseek):
  9e8g-assembly1_d  TM=6.458E-01  e=1.122E-07  Homo sapiens
  4b0z-assembly1_B  TM=8.889E-01  e=8.283E-06  Schizosaccharomyces pombe
  6fvv-assembly1_T  TM=6.586E-01  e=2.514E-05  Saccharomyces cerevisiae S288C
  4cr4-assembly1_T  TM=6.616E-01  e=5.392E-05  Saccharomyces cerevisiae
  5wvk-assembly1_T  TM=6.717E-01  e=1.007E-04  Saccharomyces cerevisiae S288C

Solvent-accessible surface area (backbone atoms only — not comparable to full-atom values): 6409 Å² total; per-residue (Å²): 141,57,85,87,79,56,96,48,77,81,51,52,64,57,51,51,56,49,49,54,51,52,42,51,52,51,50,56,47,48,55,72,75,38,57,62,45,42,55,70,57,50,30,62,75,60,69,50,94,45,71,69,60,49,52,57,53,37,55,77,71,65,63,49,73,55,97,63,26,36,56,31,75,72,73,62,61,72,61,63,65,63,72,64,75,65,59,57,68,59,50,51,52,51,52,53,50,53,52,53,53,58,64,73,77,107

Radius of gyration: 24.88 Å; Cα contacts (8 Å, |Δi|>4): 51; chains: 1; bounding box: 53×37×61 Å

Foldseek 3Di:
DDPVVDPDPVCVVVVVVVLVVVLVVLVVVCLQPDQKDALVRNCVSSVPPDSVVVVVVCVVVVFDDDPRMTGRPPPVPPCVVVVVPDPVVVVVVVVVVVVVVVVVVD

Sequence (106 aa):
LTEGTIPSPYYAVFIRILMDTVRNEIAVCIERAFKRVSLKDATQLLLFNNEKDLIAFTSKRGWKMEKNIFLFDIEKPVEPLPKAHLDTKRIAKQTIFYAKQLEMIV

Organism: Anisakis simplex (NCBI:txid6269)

pLDDT: mean 80.1, std 13.67, range [44.12, 96.0]

InterPro domains:
  IPR006746 26S proteasome non-ATPase regulatory subunit Rpn12 [PTHR12387] (3-106)
  IPR033464 CSN8/PSMD8/EIF3K [PF10075] (4-77)

Mean predicted aligned error: 12.03 Å